Protein AF-A0A379IPI8-F1 (afdb_monomer)

Sequence (102 aa):
MIEVLINTPLAADLIRKGEVHELKGLMKRSNEQGMQTFDQALYNLYTQGEITYEDALLYADSANDLRLMIKLGSETDGDHLTSMAQGLALEVSEEDPGRRFR

Radius of gyration: 24.31 Å; Cα contacts (8 Å, |Δi|>4): 73; chains: 1; bounding box: 63×71×33 Å

Solvent-accessible surface area (backbone atoms only — not comparable to full-atom values): 6232 Å² total; per-residue (Å²): 133,66,65,36,84,68,89,41,77,63,52,51,48,33,56,74,73,65,45,57,78,53,49,61,60,51,28,70,74,31,46,94,79,66,22,34,40,54,50,57,38,41,52,53,36,40,77,69,65,77,44,52,74,65,58,43,42,71,73,32,90,46,41,67,60,43,52,49,51,54,52,58,51,63,66,66,38,64,66,55,56,49,53,56,52,62,74,63,65,74,78,78,76,80,81,72,94,78,83,81,91,129

Structure (mmCIF, N/CA/C/O backbone):
data_AF-A0A379IPI8-F1
#
_entry.id   AF-A0A379IPI8-F1
#
loop_
_atom_site.group_PDB
_atom_site.id
_atom_site.type_symbol
_atom_site.label_atom_id
_atom_site.label_alt_id
_atom_site.label_comp_id
_atom_site.label_asym_id
_atom_site.label_entity_id
_atom_site.label_seq_id
_atom_site.pdbx_PDB_ins_code
_atom_site.Car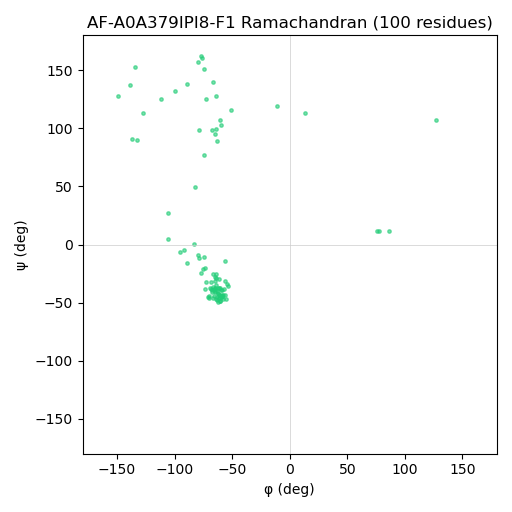tn_x
_atom_site.Cartn_y
_atom_site.Cartn_z
_atom_site.occupancy
_atom_site.B_iso_or_equiv
_atom_site.auth_seq_id
_atom_site.auth_comp_id
_atom_site.auth_asym_id
_atom_site.auth_atom_id
_atom_site.pdbx_PDB_model_num
ATOM 1 N N . MET A 1 1 ? -6.754 -11.001 2.715 1.00 77.38 1 MET A N 1
ATOM 2 C CA . MET A 1 1 ? -5.961 -9.793 2.395 1.00 77.38 1 MET A CA 1
ATOM 3 C C . MET A 1 1 ? -4.716 -10.188 1.618 1.00 77.38 1 MET A C 1
ATOM 5 O O . MET A 1 1 ? -4.095 -11.177 1.987 1.00 77.38 1 MET A O 1
ATOM 9 N N . ILE A 1 2 ? -4.409 -9.499 0.517 1.00 87.88 2 ILE A N 1
ATOM 10 C CA . ILE A 1 2 ? -3.312 -9.856 -0.397 1.00 87.88 2 ILE A CA 1
ATOM 11 C C . ILE A 1 2 ? -2.581 -8.578 -0.818 1.00 87.88 2 ILE A C 1
ATOM 13 O O . ILE A 1 2 ? -3.221 -7.574 -1.136 1.00 87.88 2 ILE A O 1
ATOM 17 N N . GLU A 1 3 ? -1.254 -8.641 -0.840 1.00 91.94 3 GLU A N 1
ATOM 18 C CA . GLU A 1 3 ? -0.388 -7.646 -1.470 1.00 91.94 3 GLU A CA 1
ATOM 19 C C . GLU A 1 3 ? -0.145 -8.008 -2.943 1.00 91.94 3 GLU A C 1
ATOM 21 O O . GLU A 1 3 ? 0.059 -9.176 -3.279 1.00 91.94 3 GLU A O 1
ATOM 26 N N . VAL A 1 4 ? -0.175 -7.007 -3.825 1.00 93.44 4 VAL A N 1
ATOM 27 C CA . VAL A 1 4 ? -0.007 -7.177 -5.271 1.00 93.44 4 VAL A CA 1
ATOM 28 C C . VAL A 1 4 ? 1.080 -6.234 -5.776 1.00 93.44 4 VAL A C 1
ATOM 30 O O . VAL A 1 4 ? 0.902 -5.016 -5.815 1.00 93.44 4 VAL A O 1
ATOM 33 N N . LEU A 1 5 ? 2.192 -6.815 -6.226 1.00 95.12 5 LEU A N 1
ATOM 34 C CA . LEU A 1 5 ? 3.263 -6.123 -6.938 1.00 95.12 5 LEU A CA 1
ATOM 35 C C . LEU A 1 5 ? 3.292 -6.60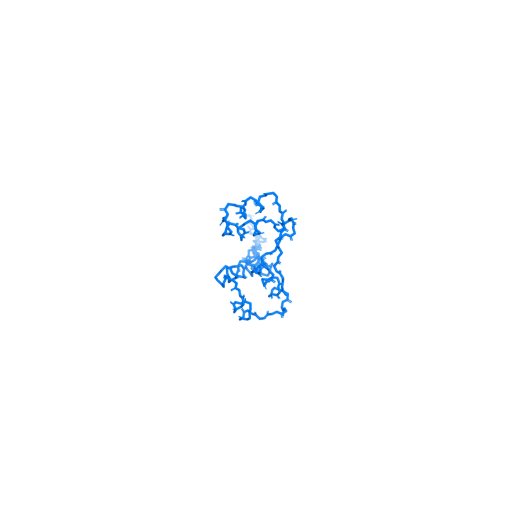6 -8.390 1.00 95.12 5 LEU A C 1
ATOM 37 O O . LEU A 1 5 ? 3.432 -7.799 -8.657 1.00 95.12 5 LEU A O 1
ATOM 41 N N . ILE A 1 6 ? 3.204 -5.672 -9.336 1.00 94.81 6 ILE A N 1
ATOM 42 C CA . ILE A 1 6 ? 3.290 -5.975 -10.767 1.00 94.81 6 ILE A CA 1
ATOM 43 C C . ILE A 1 6 ? 4.700 -5.655 -11.257 1.00 94.81 6 ILE A C 1
ATOM 45 O O . ILE A 1 6 ? 5.236 -4.577 -10.998 1.00 94.81 6 ILE A O 1
ATOM 49 N N . ASN A 1 7 ? 5.301 -6.592 -11.989 1.00 93.88 7 ASN A N 1
ATOM 50 C CA . ASN A 1 7 ? 6.651 -6.445 -12.521 1.00 93.88 7 ASN A CA 1
ATOM 51 C C . ASN A 1 7 ? 6.698 -5.467 -13.711 1.00 93.88 7 ASN A C 1
ATOM 53 O O . ASN A 1 7 ? 6.750 -5.870 -14.873 1.00 93.88 7 ASN A O 1
ATOM 57 N N . THR A 1 8 ? 6.654 -4.170 -13.418 1.00 94.75 8 THR A N 1
ATOM 58 C CA . THR A 1 8 ? 6.883 -3.098 -14.394 1.00 94.75 8 THR A CA 1
ATOM 59 C C . THR A 1 8 ? 8.381 -2.942 -14.688 1.00 94.75 8 THR A C 1
ATOM 61 O O . THR A 1 8 ? 9.209 -3.369 -13.880 1.00 94.75 8 THR A O 1
ATOM 64 N N . PRO A 1 9 ? 8.782 -2.285 -15.797 1.00 95.06 9 PRO A N 1
ATOM 65 C CA . PRO A 1 9 ? 10.198 -2.031 -16.076 1.00 95.06 9 PRO A CA 1
ATOM 66 C C . PRO A 1 9 ? 10.936 -1.325 -14.927 1.00 95.06 9 PRO A C 1
ATOM 68 O O . PRO A 1 9 ? 12.093 -1.639 -14.662 1.00 95.06 9 PRO A O 1
ATOM 71 N N . LEU A 1 10 ? 10.252 -0.419 -14.215 1.00 94.12 10 LEU A N 1
ATOM 72 C CA . LEU A 1 10 ? 10.794 0.259 -13.038 1.00 94.12 10 LEU A CA 1
ATOM 73 C C . LEU A 1 10 ? 10.942 -0.695 -11.845 1.00 94.12 10 LEU A C 1
ATOM 75 O O . LEU A 1 10 ? 11.998 -0.712 -11.222 1.00 94.12 10 LEU A O 1
ATOM 79 N N . ALA A 1 11 ? 9.931 -1.520 -11.550 1.00 95.00 11 ALA A N 1
ATOM 80 C CA . ALA A 1 11 ? 10.026 -2.518 -10.482 1.00 95.00 11 ALA A CA 1
ATOM 81 C C . ALA A 1 11 ? 11.182 -3.501 -10.737 1.00 95.00 11 ALA A C 1
ATOM 83 O O . ALA A 1 11 ? 11.984 -3.763 -9.841 1.00 95.00 11 ALA A O 1
ATOM 84 N N . ALA A 1 12 ? 11.323 -3.979 -11.977 1.00 95.94 12 ALA A N 1
ATOM 85 C CA . ALA A 1 12 ? 12.424 -4.846 -12.384 1.00 95.94 12 ALA A CA 1
ATOM 86 C C . ALA A 1 12 ? 13.798 -4.186 -12.183 1.00 95.94 12 ALA A C 1
ATOM 88 O O . ALA A 1 12 ? 14.757 -4.853 -11.793 1.00 95.94 12 ALA A O 1
ATOM 89 N N . ASP A 1 13 ? 13.908 -2.885 -12.463 1.00 96.88 13 ASP A N 1
ATOM 90 C CA . ASP A 1 13 ? 15.150 -2.134 -12.288 1.00 96.88 13 ASP A CA 1
ATOM 91 C C . ASP A 1 13 ? 15.512 -1.931 -10.812 1.00 96.88 13 ASP A C 1
ATOM 93 O O . ASP A 1 13 ? 16.649 -2.202 -10.427 1.00 96.88 13 ASP A O 1
ATOM 97 N N . LEU A 1 14 ? 14.535 -1.566 -9.975 1.00 96.12 14 LEU A N 1
ATOM 98 C CA . LEU A 1 14 ? 14.713 -1.453 -8.522 1.00 96.12 14 LEU A CA 1
ATOM 99 C C . LEU A 1 14 ? 15.164 -2.787 -7.910 1.00 96.12 14 LEU A C 1
ATOM 101 O O . LEU A 1 14 ? 16.111 -2.824 -7.124 1.00 96.12 14 LEU A O 1
ATOM 105 N N . ILE A 1 15 ? 14.554 -3.901 -8.330 1.00 96.00 15 ILE A N 1
ATOM 106 C CA . ILE A 1 15 ? 14.955 -5.249 -7.898 1.00 96.00 15 ILE A CA 1
ATOM 107 C C . ILE A 1 15 ? 16.396 -5.547 -8.326 1.00 96.00 15 ILE A C 1
ATOM 109 O O . ILE A 1 15 ? 17.192 -6.016 -7.514 1.00 96.00 15 ILE A O 1
ATOM 113 N N . ARG A 1 16 ? 16.762 -5.250 -9.581 1.00 96.75 16 ARG A N 1
ATOM 114 C CA . ARG A 1 16 ? 18.115 -5.498 -10.107 1.00 96.75 16 ARG A CA 1
ATOM 115 C C . ARG A 1 16 ? 19.188 -4.717 -9.347 1.00 96.75 16 ARG A C 1
ATOM 117 O O . ARG A 1 16 ? 20.283 -5.234 -9.150 1.00 96.75 16 ARG A O 1
ATOM 124 N N . LYS A 1 17 ? 18.878 -3.487 -8.938 1.00 96.56 17 LYS A N 1
ATOM 125 C CA . LYS A 1 17 ? 19.775 -2.618 -8.164 1.00 96.56 17 LYS A CA 1
ATOM 126 C C . LYS A 1 17 ? 19.835 -2.976 -6.676 1.00 96.56 17 LYS A C 1
ATOM 128 O O . LYS A 1 17 ? 20.709 -2.479 -5.974 1.00 96.56 17 LYS A O 1
ATOM 133 N N . GLY A 1 18 ? 18.933 -3.834 -6.192 1.00 95.25 18 GLY A N 1
ATOM 134 C CA . GLY A 1 18 ? 18.799 -4.152 -4.768 1.00 95.25 18 GLY A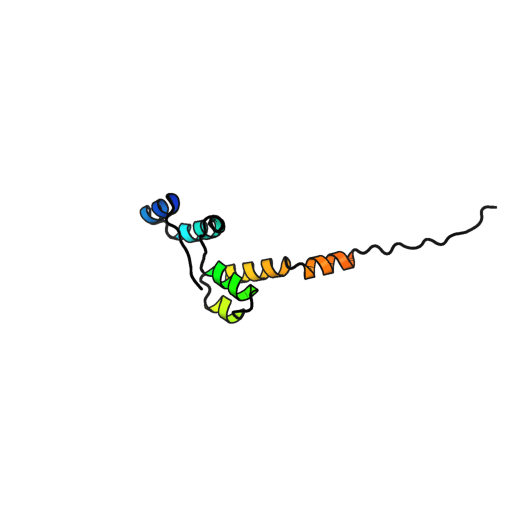 CA 1
ATOM 135 C C . GLY A 1 18 ? 18.076 -3.066 -3.961 1.00 95.25 18 GLY A C 1
ATOM 136 O O . GLY A 1 18 ? 18.049 -3.121 -2.733 1.00 95.25 18 GLY A O 1
ATOM 137 N N . GLU A 1 19 ? 17.445 -2.100 -4.627 1.00 95.88 19 GLU A N 1
ATOM 138 C CA . GLU A 1 19 ? 16.709 -0.977 -4.031 1.00 95.88 19 GLU A CA 1
ATOM 139 C C . GLU A 1 19 ? 15.281 -1.404 -3.632 1.00 95.88 19 GLU A C 1
ATOM 141 O O . GLU A 1 19 ? 14.285 -0.768 -3.963 1.00 95.88 19 GLU A O 1
ATOM 146 N N . VAL A 1 20 ? 15.160 -2.525 -2.914 1.00 91.94 20 VAL A N 1
ATOM 147 C CA . VAL A 1 20 ? 13.867 -3.166 -2.591 1.00 91.94 20 VAL A CA 1
ATOM 148 C C . VAL A 1 20 ? 12.981 -2.273 -1.709 1.00 91.94 20 VAL A C 1
ATOM 150 O O . VAL A 1 20 ? 11.758 -2.326 -1.799 1.00 91.94 20 VAL A O 1
ATOM 153 N N . HIS A 1 21 ? 13.585 -1.406 -0.893 1.00 92.31 21 HIS A N 1
ATOM 154 C CA . HIS A 1 21 ? 12.870 -0.460 -0.030 1.00 92.31 21 HIS A CA 1
ATOM 155 C C . HIS A 1 21 ? 12.008 0.540 -0.820 1.00 92.31 21 HIS A C 1
ATOM 157 O O . HIS A 1 21 ? 10.944 0.943 -0.349 1.00 92.31 21 HIS A O 1
ATOM 163 N N . GLU A 1 22 ? 12.408 0.875 -2.049 1.00 94.00 22 GLU A N 1
ATOM 164 C CA . GLU A 1 22 ? 11.662 1.777 -2.929 1.00 94.00 22 GLU A CA 1
ATOM 165 C C . GLU A 1 22 ? 10.401 1.123 -3.516 1.00 94.00 22 GLU A C 1
ATOM 167 O O . GLU A 1 22 ? 9.464 1.824 -3.911 1.00 94.00 22 GLU A O 1
ATOM 172 N N . LEU A 1 23 ? 10.317 -0.216 -3.534 1.00 92.75 23 LEU A N 1
ATOM 173 C CA . LEU A 1 23 ? 9.158 -0.934 -4.081 1.00 92.75 23 LEU A CA 1
ATOM 174 C C . LEU A 1 23 ? 7.875 -0.616 -3.312 1.00 92.75 23 LEU A C 1
ATOM 176 O O . LEU A 1 23 ? 6.829 -0.434 -3.933 1.00 92.75 23 LEU A O 1
ATOM 180 N N . LYS A 1 24 ? 7.949 -0.462 -1.983 1.00 91.00 24 LYS A N 1
ATOM 181 C CA . LYS A 1 24 ? 6.775 -0.087 -1.178 1.00 91.00 24 LYS A CA 1
ATOM 182 C C . LYS A 1 24 ? 6.252 1.291 -1.587 1.00 91.00 24 LYS A C 1
ATOM 184 O O . LYS A 1 24 ? 5.045 1.484 -1.730 1.00 91.00 24 LYS A O 1
ATOM 189 N N . GLY A 1 25 ? 7.157 2.241 -1.831 1.00 92.12 25 GLY A N 1
ATOM 190 C CA . GLY A 1 25 ? 6.813 3.568 -2.341 1.00 92.12 25 GLY A CA 1
ATOM 191 C C . GLY A 1 25 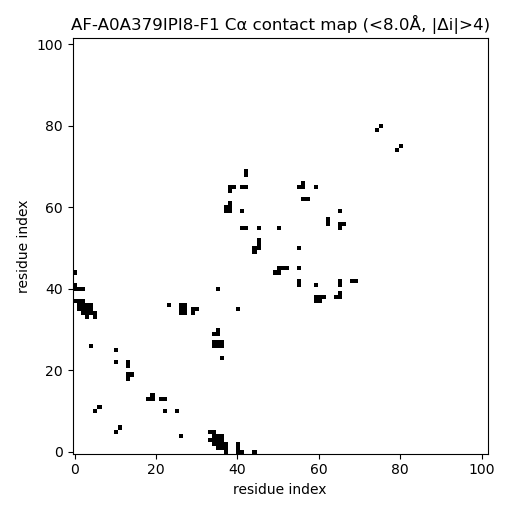? 6.228 3.522 -3.754 1.00 92.12 25 GLY A C 1
ATOM 192 O O . GLY A 1 25 ? 5.250 4.215 -4.035 1.00 92.12 25 GLY A O 1
ATOM 193 N N . LEU A 1 26 ? 6.789 2.685 -4.631 1.00 93.62 26 LEU A N 1
ATOM 194 C CA . LEU A 1 26 ? 6.275 2.462 -5.982 1.00 93.62 26 LEU A CA 1
ATOM 195 C C . LEU A 1 26 ? 4.848 1.906 -5.959 1.00 93.62 26 LEU A C 1
ATOM 197 O O . LEU A 1 26 ? 3.979 2.444 -6.647 1.00 93.62 26 LEU A O 1
ATOM 201 N N . MET A 1 27 ? 4.602 0.874 -5.153 1.00 93.94 27 MET A N 1
ATOM 202 C CA . MET A 1 27 ? 3.290 0.241 -5.029 1.00 93.94 27 MET A CA 1
ATOM 203 C C . MET A 1 27 ? 2.240 1.227 -4.522 1.00 93.94 27 MET A C 1
ATOM 205 O O . MET A 1 27 ? 1.198 1.348 -5.155 1.00 93.94 27 MET A O 1
ATOM 209 N N . LYS A 1 28 ? 2.545 2.010 -3.471 1.00 90.75 28 LYS A N 1
ATOM 210 C CA . LYS A 1 28 ? 1.635 3.045 -2.936 1.00 90.75 28 LYS A CA 1
ATOM 211 C C . LYS A 1 28 ? 1.165 4.045 -4.003 1.00 90.75 28 LYS A C 1
ATOM 213 O O . LYS A 1 28 ? 0.046 4.536 -3.926 1.00 90.75 28 LYS A O 1
ATOM 218 N N . ARG A 1 29 ? 2.012 4.375 -4.986 1.00 91.81 29 ARG A N 1
ATOM 219 C CA . ARG A 1 29 ? 1.672 5.320 -6.069 1.00 91.81 29 ARG A CA 1
ATOM 220 C C . ARG A 1 29 ? 1.035 4.659 -7.289 1.00 91.81 29 ARG A C 1
ATOM 222 O O . ARG A 1 29 ? 0.478 5.357 -8.125 1.00 91.81 29 ARG A O 1
ATOM 229 N N . SER A 1 30 ? 1.135 3.338 -7.414 1.00 91.25 30 SER A N 1
ATOM 230 C CA . SER A 1 30 ? 0.764 2.603 -8.630 1.00 91.25 30 SER A CA 1
ATOM 231 C C . SER A 1 30 ? -0.547 1.831 -8.474 1.00 91.25 30 SER A C 1
ATOM 233 O O . SER A 1 30 ? -0.758 0.832 -9.163 1.00 91.25 30 SER A O 1
ATOM 235 N N . ASN A 1 31 ? -1.443 2.303 -7.601 1.00 87.38 31 ASN A N 1
ATOM 236 C CA . ASN A 1 31 ? -2.757 1.693 -7.379 1.00 87.38 31 ASN A CA 1
ATOM 237 C C . ASN A 1 31 ? -3.579 1.605 -8.679 1.00 87.38 31 ASN A C 1
ATOM 239 O O . ASN A 1 31 ? -4.213 0.589 -8.945 1.00 87.38 31 ASN A O 1
ATOM 243 N N . GLU A 1 32 ? -3.495 2.620 -9.545 1.00 88.31 32 GLU A N 1
ATOM 244 C CA . GLU A 1 32 ? -4.167 2.637 -10.858 1.00 88.31 32 GLU A CA 1
ATOM 245 C C . GLU A 1 32 ? -3.667 1.546 -11.814 1.00 88.31 32 GLU A C 1
ATOM 247 O O . GLU A 1 32 ? -4.390 1.110 -12.705 1.00 88.31 32 GLU A O 1
ATOM 252 N N . GLN A 1 33 ? -2.431 1.079 -11.622 1.00 87.25 33 GLN A N 1
ATOM 253 C CA . GLN A 1 33 ? -1.862 -0.019 -12.402 1.00 87.25 33 GLN A CA 1
ATOM 254 C C . GLN A 1 33 ? -2.279 -1.389 -11.849 1.00 87.25 33 GLN A C 1
ATOM 256 O O . GLN A 1 33 ? -1.863 -2.404 -12.394 1.00 87.25 33 GLN A O 1
ATOM 261 N N . GLY A 1 34 ? -3.087 -1.436 -10.783 1.00 90.19 34 GLY A N 1
ATOM 262 C CA . GLY A 1 34 ? -3.505 -2.665 -10.109 1.00 90.19 34 GLY A CA 1
ATOM 263 C C . GLY A 1 34 ? -2.527 -3.152 -9.040 1.00 90.19 34 GLY A C 1
ATOM 264 O O . GLY A 1 34 ? -2.657 -4.282 -8.571 1.00 90.19 34 GLY A 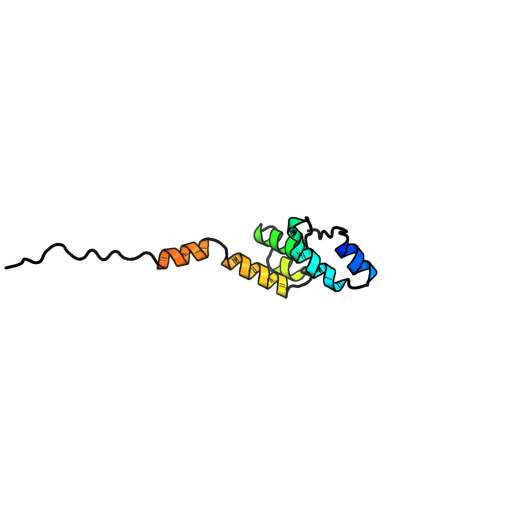O 1
ATOM 265 N N . MET A 1 35 ? -1.541 -2.332 -8.655 1.00 95.50 35 MET A N 1
ATOM 266 C CA . MET A 1 35 ? -0.725 -2.631 -7.478 1.00 95.50 35 MET A CA 1
ATOM 267 C C . MET A 1 35 ? -1.521 -2.354 -6.204 1.00 95.50 35 MET A C 1
ATOM 269 O O . MET A 1 35 ? -2.391 -1.490 -6.172 1.00 95.50 35 MET A O 1
ATOM 273 N N . GLN A 1 36 ? -1.212 -3.084 -5.140 1.00 92.88 36 GLN A N 1
ATOM 274 C CA . GLN A 1 36 ? -1.847 -2.895 -3.844 1.00 92.88 36 GLN A CA 1
ATOM 275 C C . GLN A 1 36 ? -0.852 -3.261 -2.755 1.00 92.88 36 GLN A C 1
ATOM 277 O O . GLN A 1 36 ? -0.309 -4.361 -2.777 1.00 92.88 36 GLN A O 1
ATOM 282 N N . THR A 1 37 ? -0.634 -2.366 -1.793 1.00 93.25 37 THR A N 1
ATOM 283 C CA . THR A 1 37 ? 0.156 -2.692 -0.599 1.00 93.25 37 THR A CA 1
ATOM 284 C C . THR A 1 37 ? -0.684 -3.460 0.412 1.00 93.25 37 THR A C 1
ATOM 286 O O . THR A 1 37 ? -1.913 -3.330 0.446 1.00 93.25 37 THR A O 1
ATOM 289 N N . PHE A 1 38 ? -0.025 -4.216 1.285 1.00 92.25 38 PHE A N 1
ATOM 290 C CA . PHE A 1 38 ? -0.706 -4.880 2.392 1.00 92.25 38 PHE A CA 1
ATOM 291 C C . PHE A 1 38 ? -1.480 -3.901 3.293 1.00 92.25 38 PHE A C 1
ATOM 293 O O . PHE A 1 38 ? -2.651 -4.130 3.599 1.00 92.25 38 PHE A O 1
ATOM 300 N N . ASP A 1 39 ? -0.871 -2.758 3.631 1.00 92.00 39 ASP A N 1
ATOM 301 C CA . ASP A 1 39 ? -1.499 -1.703 4.439 1.00 92.00 39 ASP A CA 1
ATOM 302 C C . ASP A 1 39 ? -2.768 -1.135 3.760 1.00 92.00 39 ASP A C 1
ATOM 304 O O . ASP A 1 39 ? -3.767 -0.864 4.425 1.00 92.00 39 ASP A O 1
ATOM 308 N N . GLN A 1 40 ? -2.772 -0.985 2.428 1.00 91.00 40 GLN A N 1
ATOM 309 C CA . GLN A 1 40 ? -3.948 -0.525 1.674 1.00 91.00 40 GLN A CA 1
ATOM 310 C C . GLN A 1 40 ? -5.075 -1.569 1.711 1.00 91.00 40 GLN A C 1
ATOM 312 O O . GLN A 1 40 ? -6.244 -1.218 1.866 1.00 91.00 40 GLN A O 1
ATOM 317 N N . ALA A 1 41 ? -4.729 -2.858 1.614 1.00 92.81 41 ALA A N 1
ATOM 318 C CA . ALA A 1 41 ? -5.696 -3.947 1.723 1.00 92.81 41 ALA A CA 1
ATOM 319 C C . ALA A 1 41 ? -6.332 -4.009 3.125 1.00 92.81 41 ALA A C 1
ATOM 321 O O . ALA A 1 41 ? -7.538 -4.221 3.234 1.00 92.81 41 ALA A O 1
ATOM 322 N N . LEU A 1 42 ? -5.541 -3.792 4.183 1.00 93.25 42 LEU A N 1
ATOM 323 C CA . LEU A 1 42 ? -6.031 -3.678 5.563 1.00 93.25 42 LEU A CA 1
ATOM 324 C C . LEU A 1 42 ? -6.997 -2.518 5.734 1.00 93.25 42 LEU A C 1
ATOM 326 O O . LEU A 1 42 ? -8.076 -2.697 6.290 1.00 93.25 42 LEU A O 1
ATOM 330 N N . TYR A 1 43 ? -6.614 -1.344 5.234 1.00 91.94 43 TYR A N 1
ATOM 331 C CA . TYR A 1 43 ? -7.458 -0.159 5.280 1.00 91.94 43 TYR A CA 1
ATOM 332 C C . TYR A 1 43 ? -8.818 -0.425 4.626 1.00 91.94 43 TYR A C 1
ATOM 334 O O . TYR A 1 43 ? -9.845 -0.151 5.235 1.00 91.94 43 TYR A O 1
ATOM 342 N N . ASN A 1 44 ? -8.829 -1.033 3.436 1.00 91.38 44 ASN A N 1
ATOM 343 C CA . ASN A 1 44 ? -10.065 -1.348 2.719 1.00 91.38 44 ASN A CA 1
ATOM 344 C C . ASN A 1 44 ? -10.961 -2.343 3.476 1.00 91.38 44 ASN A C 1
ATOM 346 O O . ASN A 1 44 ? -12.176 -2.187 3.486 1.00 91.38 44 ASN A O 1
ATOM 350 N N . LEU A 1 45 ? -10.384 -3.366 4.114 1.00 91.88 45 LEU A N 1
ATOM 351 C CA . LEU A 1 45 ? -11.159 -4.316 4.921 1.00 91.88 45 LEU A CA 1
ATOM 352 C C . LEU A 1 45 ? -11.718 -3.665 6.189 1.00 91.88 45 LEU A C 1
ATOM 354 O O . LEU A 1 45 ? -12.850 -3.944 6.578 1.00 91.88 45 LEU A O 1
ATOM 358 N N . TYR A 1 46 ? -10.942 -2.780 6.816 1.00 92.44 46 TYR A N 1
ATOM 359 C CA . TYR A 1 46 ? -11.392 -2.016 7.973 1.00 92.44 46 TYR A CA 1
ATOM 360 C C . TYR A 1 46 ? -12.553 -1.082 7.609 1.00 92.44 46 TYR A C 1
ATOM 362 O O . TYR A 1 46 ? -13.566 -1.077 8.304 1.00 92.44 46 TYR A O 1
ATOM 370 N N . THR A 1 47 ? -12.453 -0.336 6.502 1.00 89.88 47 THR A N 1
ATOM 371 C CA . THR A 1 47 ? -13.530 0.566 6.059 1.00 89.88 47 THR A CA 1
ATOM 372 C C . THR A 1 47 ? -14.789 -0.183 5.627 1.00 89.88 47 THR A C 1
ATOM 374 O O . THR A 1 47 ? -15.886 0.353 5.740 1.00 89.88 47 THR A O 1
ATOM 377 N N . GLN A 1 48 ? -14.658 -1.438 5.189 1.00 92.00 48 GLN A N 1
ATOM 378 C CA . GLN A 1 48 ? -15.786 -2.334 4.911 1.00 92.00 48 GLN A CA 1
ATOM 379 C C . GLN A 1 48 ? -16.385 -2.972 6.178 1.00 92.00 48 GLN A C 1
ATOM 381 O O . GLN A 1 48 ? -17.435 -3.603 6.096 1.00 92.00 48 GLN A O 1
ATOM 386 N N . GLY A 1 49 ? -15.748 -2.812 7.344 1.00 91.69 49 GLY A N 1
ATOM 387 C CA . GLY A 1 49 ? -16.189 -3.410 8.607 1.00 91.69 49 GLY A CA 1
ATOM 388 C C . GLY A 1 49 ? -15.893 -4.908 8.743 1.00 91.69 49 GLY A C 1
ATOM 389 O O . GLY A 1 49 ? -16.399 -5.544 9.663 1.00 91.69 49 GLY A O 1
ATOM 390 N N . GLU A 1 50 ? -15.073 -5.473 7.853 1.00 93.75 50 GLU A N 1
ATOM 391 C CA . GLU A 1 50 ? -14.720 -6.901 7.835 1.00 93.75 50 GLU A CA 1
ATOM 392 C C . GLU A 1 50 ? -13.684 -7.262 8.914 1.00 93.75 50 GLU A C 1
ATOM 394 O O . GLU A 1 50 ? -13.591 -8.412 9.340 1.00 93.75 50 GLU A O 1
ATOM 399 N N . ILE A 1 51 ? -12.887 -6.283 9.362 1.00 94.19 51 ILE A N 1
ATOM 400 C CA . ILE A 1 51 ? -11.888 -6.445 10.428 1.00 94.19 51 ILE A CA 1
ATOM 401 C C . ILE A 1 51 ? -11.966 -5.299 11.436 1.00 94.19 51 ILE A C 1
ATOM 403 O O . ILE A 1 51 ? -12.348 -4.176 11.101 1.00 94.19 51 ILE A O 1
ATOM 407 N N . THR A 1 52 ? -11.564 -5.568 12.678 1.00 93.94 52 THR A N 1
ATOM 408 C CA . THR A 1 52 ? -11.523 -4.537 13.718 1.00 93.94 52 THR A CA 1
ATOM 409 C C . THR A 1 52 ? -10.321 -3.607 13.541 1.00 93.94 52 THR A C 1
ATOM 411 O O . THR A 1 52 ? -9.331 -3.941 12.890 1.00 93.94 52 THR A O 1
ATOM 414 N N . TYR A 1 53 ? -10.387 -2.424 14.157 1.00 92.19 53 TYR A N 1
ATOM 415 C CA . TYR A 1 53 ? -9.261 -1.486 14.192 1.00 92.19 53 TYR A CA 1
ATOM 416 C C . TYR A 1 53 ? -8.007 -2.099 14.834 1.00 92.19 53 TYR A C 1
ATOM 418 O O . TYR A 1 53 ? -6.888 -1.864 14.377 1.00 92.19 53 TYR A O 1
ATOM 426 N N . GLU A 1 54 ? -8.196 -2.882 15.897 1.00 93.94 54 GLU A N 1
ATOM 427 C CA . GLU A 1 54 ? -7.109 -3.544 16.619 1.00 93.94 54 GLU A CA 1
ATOM 428 C C . GLU A 1 54 ? -6.444 -4.610 15.748 1.00 93.94 54 GLU A C 1
ATOM 430 O O . GLU A 1 54 ? -5.221 -4.595 15.616 1.00 93.94 54 GLU A O 1
ATOM 435 N N . ASP A 1 55 ? -7.239 -5.451 15.078 1.00 92.50 55 ASP A N 1
ATOM 436 C CA . ASP A 1 55 ? -6.725 -6.458 14.144 1.00 92.50 55 ASP A CA 1
ATOM 437 C C . ASP A 1 55 ? -5.983 -5.796 12.982 1.00 92.50 55 ASP A C 1
ATOM 439 O O . ASP A 1 55 ? -4.883 -6.211 12.616 1.00 92.50 55 ASP A O 1
ATOM 443 N N . ALA A 1 56 ? -6.545 -4.716 12.435 1.00 91.88 56 ALA A N 1
ATOM 444 C CA . ALA A 1 56 ? -5.925 -3.994 11.338 1.00 91.88 56 ALA A CA 1
ATOM 445 C C . ALA A 1 56 ? -4.533 -3.469 11.722 1.00 91.88 56 ALA A C 1
ATOM 447 O O . ALA A 1 56 ? -3.578 -3.641 10.971 1.00 91.88 56 ALA A O 1
ATOM 448 N N . LEU A 1 57 ? -4.387 -2.874 12.909 1.00 92.44 57 LEU A N 1
ATOM 449 C CA . LEU A 1 57 ? -3.095 -2.378 13.386 1.00 92.44 57 LEU A CA 1
ATOM 450 C C . LEU A 1 57 ? -2.120 -3.482 13.798 1.00 92.44 57 LEU A C 1
ATOM 452 O O . LEU A 1 57 ? -0.914 -3.285 13.656 1.00 92.44 57 LEU A O 1
ATOM 456 N N . LEU A 1 58 ? -2.617 -4.603 14.323 1.00 92.56 58 LEU A N 1
ATOM 457 C CA . LEU A 1 58 ? -1.788 -5.722 14.768 1.00 92.56 58 LEU A CA 1
ATOM 458 C C . LEU A 1 58 ? -1.044 -6.376 13.600 1.00 92.56 58 LEU A C 1
ATOM 460 O O . LEU A 1 58 ? 0.113 -6.762 13.752 1.00 92.56 58 LEU A O 1
ATOM 464 N N . TYR A 1 59 ? -1.707 -6.491 12.448 1.00 89.69 59 TYR A N 1
ATOM 465 C CA . TYR A 1 59 ? -1.155 -7.150 11.266 1.00 89.69 59 TYR A CA 1
ATOM 466 C C . TYR A 1 59 ? -0.494 -6.190 10.269 1.00 89.69 59 TYR A C 1
ATOM 468 O O . TYR A 1 59 ? 0.108 -6.657 9.311 1.00 89.69 59 TYR A O 1
ATOM 476 N N . ALA A 1 60 ? -0.576 -4.872 10.464 1.00 90.88 60 ALA A N 1
ATOM 477 C CA . ALA A 1 60 ? 0.002 -3.897 9.540 1.00 90.88 60 ALA A CA 1
ATOM 478 C C . ALA A 1 60 ? 1.535 -3.931 9.501 1.00 90.88 60 ALA A C 1
ATOM 480 O O . ALA A 1 60 ? 2.192 -3.940 10.543 1.00 90.88 60 ALA A O 1
ATOM 481 N N . ASP A 1 61 ? 2.107 -3.793 8.302 1.00 87.62 61 ASP A N 1
ATOM 482 C CA . ASP A 1 61 ? 3.554 -3.617 8.134 1.00 87.62 61 ASP A CA 1
ATOM 483 C C . ASP A 1 61 ? 4.007 -2.256 8.671 1.00 87.62 61 ASP A C 1
ATOM 485 O O . ASP A 1 61 ? 5.134 -2.087 9.137 1.00 87.62 61 ASP A O 1
ATOM 489 N N . SER A 1 62 ? 3.131 -1.253 8.569 1.00 88.25 62 SER A N 1
ATOM 490 C CA . SER A 1 62 ? 3.320 0.049 9.200 1.00 88.25 62 SER A CA 1
ATOM 491 C C . SER A 1 62 ? 2.047 0.471 9.922 1.00 88.25 62 SER A C 1
ATOM 493 O O . SER A 1 62 ? 1.189 1.165 9.375 1.00 88.25 62 SER A O 1
ATOM 495 N N . ALA A 1 63 ? 1.946 0.092 11.198 1.00 90.69 63 ALA A N 1
ATOM 496 C CA . ALA A 1 63 ? 0.825 0.473 12.056 1.00 90.69 63 ALA A CA 1
ATOM 497 C C . ALA A 1 63 ? 0.637 2.000 12.144 1.00 90.69 63 ALA A C 1
ATOM 499 O O . ALA A 1 63 ? -0.487 2.484 12.286 1.00 90.69 63 ALA A O 1
ATOM 500 N N . ASN A 1 64 ? 1.721 2.779 12.047 1.00 90.88 64 ASN A N 1
ATOM 501 C CA . ASN A 1 64 ? 1.635 4.238 12.049 1.00 90.88 64 ASN A CA 1
ATOM 502 C C . ASN A 1 64 ? 1.029 4.781 10.746 1.00 90.88 64 ASN A C 1
ATOM 504 O O . ASN A 1 64 ? 0.129 5.619 10.805 1.00 90.88 64 ASN A O 1
ATOM 508 N N . ASP A 1 65 ? 1.467 4.275 9.588 1.00 89.19 65 ASP A N 1
ATOM 509 C CA . ASP A 1 65 ? 0.906 4.678 8.293 1.00 89.19 65 ASP A CA 1
ATOM 510 C C . ASP A 1 65 ? -0.568 4.283 8.201 1.00 89.19 65 ASP A C 1
ATOM 512 O O . ASP A 1 65 ? -1.400 5.104 7.825 1.00 89.19 65 ASP A O 1
ATOM 516 N N . LEU A 1 66 ? -0.913 3.053 8.600 1.00 91.00 66 LEU A N 1
ATOM 517 C CA . LEU A 1 66 ? -2.294 2.580 8.586 1.00 91.00 66 LEU A CA 1
ATOM 518 C C . LEU A 1 66 ? -3.188 3.406 9.514 1.00 91.00 66 LEU A C 1
ATOM 520 O O . LEU A 1 66 ? -4.278 3.811 9.119 1.00 91.00 66 LEU A O 1
ATOM 524 N N . ARG A 1 67 ? -2.710 3.734 10.721 1.00 91.12 67 ARG A N 1
ATOM 525 C CA . ARG A 1 67 ? -3.420 4.631 11.642 1.00 91.12 67 ARG A CA 1
ATOM 526 C C . ARG A 1 67 ? -3.687 5.994 11.012 1.00 91.12 67 ARG A C 1
ATOM 528 O O . ARG A 1 67 ? -4.775 6.534 11.201 1.00 91.12 67 ARG A O 1
ATOM 535 N N . LEU A 1 68 ? -2.702 6.558 10.316 1.00 90.38 68 LEU A N 1
ATOM 536 C CA . LEU A 1 68 ? -2.854 7.839 9.634 1.00 90.38 68 LEU A CA 1
ATOM 537 C C . LEU A 1 68 ? -3.871 7.740 8.490 1.00 90.38 68 LEU A C 1
ATOM 539 O O . LEU A 1 68 ? -4.749 8.592 8.404 1.00 90.38 68 LEU A O 1
ATOM 543 N N . MET A 1 69 ? -3.806 6.685 7.671 1.00 88.31 69 MET A N 1
ATOM 544 C CA . MET A 1 69 ? -4.771 6.448 6.590 1.00 88.31 69 MET A CA 1
ATOM 545 C C . MET A 1 69 ? -6.202 6.323 7.121 1.00 88.31 69 MET A C 1
ATOM 547 O O . MET A 1 69 ? -7.099 6.967 6.588 1.00 88.31 69 MET A O 1
ATOM 551 N N . ILE A 1 70 ? -6.406 5.563 8.203 1.00 90.62 70 ILE A N 1
ATOM 552 C CA . ILE A 1 70 ? -7.715 5.410 8.857 1.00 90.62 70 ILE A CA 1
ATOM 553 C C . ILE A 1 70 ? -8.274 6.762 9.310 1.00 90.62 70 ILE A C 1
ATOM 555 O O . ILE A 1 70 ? -9.424 7.076 9.016 1.00 90.62 70 ILE A O 1
ATOM 559 N N . LYS A 1 71 ? -7.457 7.587 9.973 1.00 88.44 71 LYS A N 1
ATOM 560 C CA . LYS A 1 71 ? -7.883 8.913 10.447 1.00 88.44 71 LYS A CA 1
ATOM 561 C C . LYS A 1 71 ? -8.255 9.856 9.300 1.00 88.44 71 LYS A C 1
ATOM 563 O O . LYS A 1 71 ? -9.323 10.456 9.336 1.00 88.44 71 LYS A O 1
ATOM 568 N N . LEU A 1 72 ? -7.406 9.951 8.276 1.00 86.50 72 LEU A N 1
ATOM 569 C CA . LEU A 1 72 ? -7.656 10.814 7.114 1.00 86.50 72 LEU A CA 1
ATOM 570 C C . LEU A 1 72 ? -8.894 10.365 6.317 1.00 86.50 72 LEU A C 1
ATOM 572 O O . LEU A 1 72 ? -9.636 11.202 5.806 1.00 86.50 72 LEU A O 1
ATOM 576 N N . GLY A 1 73 ? -9.136 9.053 6.247 1.00 81.62 73 GLY A N 1
ATOM 577 C CA . GLY A 1 73 ? -10.361 8.483 5.685 1.00 81.62 73 GLY A CA 1
ATOM 578 C C . GLY A 1 73 ? -11.610 8.896 6.463 1.00 81.62 73 GLY A C 1
ATOM 579 O O . GLY A 1 73 ? -12.545 9.424 5.878 1.00 81.62 73 GLY A O 1
ATOM 580 N N . SER A 1 74 ? -11.595 8.761 7.793 1.00 73.94 74 SER A N 1
ATOM 581 C CA . SER A 1 74 ? -12.740 9.148 8.633 1.00 73.94 74 SER A CA 1
ATOM 582 C C . SER A 1 74 ? -13.052 10.652 8.620 1.00 73.94 74 SER A C 1
ATOM 584 O O . SER A 1 74 ? -14.199 11.048 8.795 1.00 73.94 74 SER A O 1
ATOM 586 N N . GLU A 1 75 ? -12.052 11.510 8.395 1.00 61.47 75 GLU A N 1
ATOM 587 C CA . GLU A 1 75 ? -12.256 12.962 8.260 1.00 61.47 75 GLU A CA 1
ATOM 588 C C . GLU A 1 75 ? -12.865 13.357 6.904 1.00 61.47 75 GLU A C 1
ATOM 590 O O . GLU A 1 75 ? -13.440 14.438 6.778 1.00 61.47 75 GLU A O 1
ATOM 595 N N . THR A 1 76 ? -12.751 12.495 5.887 1.00 59.59 76 THR A N 1
ATOM 596 C CA . THR A 1 76 ? -13.324 12.723 4.550 1.00 59.59 76 THR A CA 1
ATOM 597 C C . THR A 1 76 ? -14.727 12.140 4.380 1.00 59.59 76 THR A C 1
ATOM 599 O O . THR A 1 76 ? -15.369 12.407 3.361 1.00 59.59 76 THR A O 1
ATOM 602 N N . ASP A 1 77 ? -15.245 11.421 5.380 1.00 57.84 77 ASP A N 1
ATOM 603 C CA . ASP A 1 77 ? -16.624 10.944 5.382 1.00 57.84 77 ASP A CA 1
ATOM 604 C C . ASP A 1 77 ? -17.603 12.129 5.419 1.00 57.84 77 ASP A C 1
ATOM 606 O O . ASP A 1 77 ? -17.525 13.036 6.255 1.00 57.84 77 ASP A O 1
ATOM 610 N N . GLY A 1 78 ? -18.549 12.126 4.475 1.00 57.47 78 GLY A N 1
ATOM 611 C CA . GLY A 1 78 ? -19.490 13.221 4.216 1.00 57.47 78 GLY A CA 1
ATOM 612 C C . GLY A 1 78 ? -20.340 13.654 5.416 1.00 57.47 78 GLY A C 1
ATOM 613 O O . GLY A 1 78 ? -20.902 14.750 5.385 1.00 57.47 78 GLY A O 1
ATOM 614 N N . ASP A 1 79 ? -20.388 12.861 6.486 1.00 58.59 79 ASP A N 1
ATOM 615 C CA . ASP A 1 79 ? -21.043 13.213 7.747 1.00 58.59 79 ASP A CA 1
ATOM 616 C C . ASP A 1 79 ? -20.363 14.401 8.448 1.00 58.59 79 ASP A C 1
ATOM 618 O O . ASP A 1 79 ? -21.053 15.287 8.959 1.00 58.59 79 ASP A O 1
ATOM 622 N N . HIS A 1 80 ? -19.029 14.511 8.399 1.00 59.28 80 HIS A N 1
ATOM 623 C CA . HIS A 1 80 ? -18.317 15.658 8.979 1.00 59.28 80 HIS A CA 1
ATOM 624 C C . HIS A 1 80 ? -18.476 16.929 8.131 1.00 59.28 80 HIS A C 1
ATOM 626 O O . HIS A 1 80 ? -18.680 18.017 8.672 1.00 59.28 80 HIS A O 1
ATOM 632 N N . LEU A 1 81 ? -18.472 16.801 6.801 1.00 59.44 81 LEU A N 1
ATOM 633 C CA . LEU A 1 81 ? -18.746 17.913 5.881 1.00 59.44 81 LEU A CA 1
ATOM 634 C C . LEU A 1 81 ? -20.196 18.410 6.004 1.00 59.44 81 LEU A C 1
ATOM 636 O O . LEU A 1 81 ? -20.436 19.617 5.984 1.00 59.44 81 LEU A O 1
ATOM 640 N N . THR A 1 82 ? -21.156 17.498 6.190 1.00 62.72 82 THR A N 1
ATOM 641 C CA . THR A 1 82 ? -22.573 17.824 6.428 1.00 62.72 82 THR A CA 1
ATOM 642 C C . THR A 1 82 ? -22.762 18.511 7.781 1.00 62.72 82 THR A C 1
ATOM 644 O O . THR A 1 82 ? -23.476 19.509 7.864 1.00 62.72 82 THR A O 1
ATOM 647 N N . SER A 1 83 ? -22.066 18.045 8.822 1.00 61.16 83 SER A N 1
ATOM 648 C CA . SER A 1 83 ? -22.028 18.685 10.142 1.00 61.16 83 SER A CA 1
ATOM 649 C C . SER A 1 83 ? -21.472 20.116 10.085 1.00 61.16 83 SER A C 1
ATOM 651 O O . SER A 1 83 ? -22.058 21.028 10.672 1.00 61.16 83 SER A O 1
ATOM 653 N N . MET A 1 84 ? -20.389 20.351 9.335 1.00 63.12 84 MET A N 1
ATOM 654 C CA . MET A 1 84 ? -19.836 21.698 9.146 1.00 63.12 84 MET A CA 1
ATOM 655 C C . MET A 1 84 ? -20.745 22.594 8.294 1.00 63.12 84 MET A C 1
ATOM 657 O O . MET A 1 84 ? -20.888 23.779 8.595 1.00 63.12 84 MET A O 1
ATOM 661 N N . ALA A 1 85 ? -21.396 22.043 7.265 1.00 65.00 85 ALA A N 1
ATOM 662 C CA . ALA A 1 85 ? -22.355 22.774 6.437 1.00 65.00 85 ALA A CA 1
ATOM 663 C C . ALA A 1 85 ? -23.619 23.175 7.219 1.00 65.00 85 ALA A C 1
ATOM 665 O O . ALA A 1 85 ? -24.129 24.278 7.030 1.00 65.00 85 ALA A O 1
ATOM 666 N N . GLN A 1 86 ? -24.095 22.329 8.139 1.00 63.88 86 GLN A N 1
ATOM 667 C CA . GLN A 1 86 ? -25.235 22.641 9.011 1.00 63.88 86 GLN A CA 1
ATOM 668 C C . GLN A 1 86 ? -24.947 23.800 9.977 1.00 63.88 86 GLN A C 1
ATOM 670 O O . GLN A 1 86 ? -25.851 24.576 10.270 1.00 63.88 86 GLN A O 1
ATOM 675 N N . GLY A 1 87 ? -23.696 23.974 10.417 1.00 63.12 87 GLY A N 1
ATOM 676 C CA . GLY A 1 87 ? -23.280 25.118 11.241 1.00 63.12 87 GLY A CA 1
ATOM 677 C C . GLY A 1 87 ? -23.159 26.449 10.483 1.00 63.12 87 GLY A C 1
ATOM 678 O O . GLY A 1 87 ? -23.017 27.495 11.110 1.00 63.12 87 GLY A O 1
ATOM 679 N N . LEU A 1 88 ? -23.213 26.420 9.147 1.00 62.38 88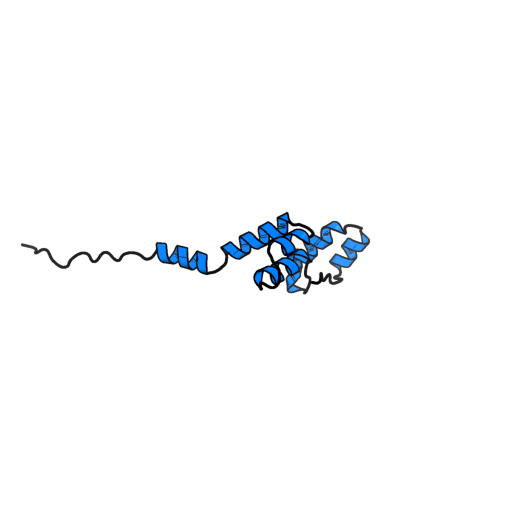 LEU A N 1
ATOM 680 C CA . LEU A 1 88 ? -23.112 27.583 8.255 1.00 62.38 88 LEU A CA 1
ATOM 681 C C . LEU A 1 88 ? -24.459 27.984 7.633 1.00 62.38 88 LEU A C 1
ATOM 683 O O . LEU A 1 88 ? -24.495 28.886 6.793 1.00 62.38 88 LEU A O 1
ATOM 687 N N . ALA A 1 89 ? -25.563 27.336 8.023 1.00 62.31 89 ALA A N 1
ATOM 688 C CA . ALA A 1 89 ? -26.897 27.756 7.617 1.00 62.31 89 ALA A CA 1
ATOM 689 C C . ALA A 1 89 ? -27.184 29.150 8.199 1.00 62.31 89 ALA A C 1
ATOM 691 O O . ALA A 1 89 ? -27.502 29.299 9.375 1.00 62.31 89 ALA A O 1
ATOM 692 N N . LEU A 1 90 ? -27.011 30.172 7.357 1.00 63.19 90 LEU A N 1
ATOM 693 C CA . LEU A 1 90 ? -27.356 31.561 7.633 1.00 63.19 90 LEU A CA 1
ATOM 694 C C . LEU A 1 90 ? -28.805 31.634 8.128 1.00 63.19 90 LEU A C 1
ATOM 696 O O . LEU A 1 90 ? -29.734 31.352 7.369 1.00 63.19 90 LEU A O 1
ATOM 700 N N . GLU A 1 91 ? -28.994 32.055 9.379 1.00 58.78 91 GLU A N 1
ATOM 701 C CA . GLU A 1 91 ? -30.259 32.639 9.808 1.00 58.78 91 GLU A CA 1
ATOM 702 C C . GLU A 1 91 ? -30.490 33.867 8.930 1.00 58.78 91 GLU A C 1
ATOM 704 O O . GLU A 1 91 ? -29.848 34.907 9.086 1.00 58.78 91 GLU A O 1
ATOM 709 N N . VAL A 1 92 ? -31.382 33.726 7.950 1.00 55.38 92 VAL A N 1
ATOM 710 C CA . VAL A 1 92 ? -31.966 34.875 7.270 1.00 55.38 92 VAL A CA 1
ATOM 711 C C . VAL A 1 92 ? -32.777 35.591 8.340 1.00 55.38 92 VAL A C 1
ATOM 713 O O . VAL A 1 92 ? -33.901 35.204 8.645 1.00 55.38 92 VAL A O 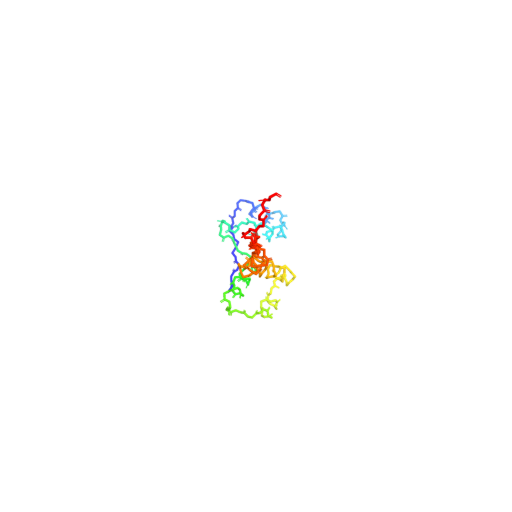1
ATOM 716 N N . SER A 1 93 ? -32.169 36.588 8.976 1.00 54.09 93 SER A N 1
ATOM 717 C CA . SER A 1 93 ? -32.864 37.493 9.875 1.00 54.09 93 SER A CA 1
ATOM 718 C C . SER A 1 93 ? -33.946 38.197 9.064 1.00 54.09 93 SER A C 1
ATOM 720 O O . SER A 1 93 ? -33.643 39.033 8.210 1.00 54.09 93 SER A O 1
ATOM 722 N N . GLU A 1 94 ? -35.202 37.820 9.296 1.00 55.28 94 GLU A N 1
ATOM 723 C CA . GLU A 1 94 ? -36.367 38.552 8.816 1.00 55.28 94 GLU A CA 1
ATOM 724 C C . GLU A 1 94 ? -36.361 39.941 9.478 1.00 55.28 94 GLU A C 1
ATOM 726 O O . GLU A 1 94 ? -36.886 40.137 10.573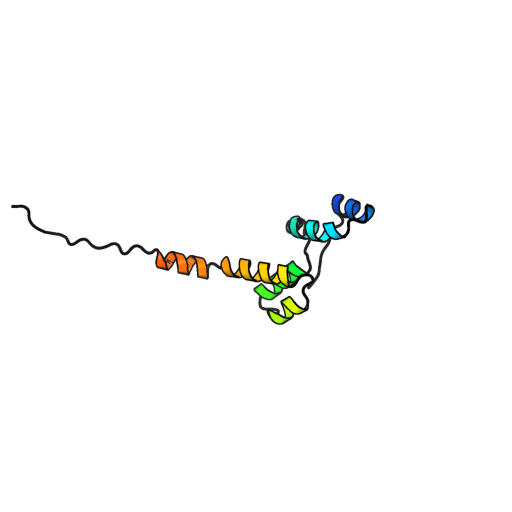 1.00 55.28 94 GLU A O 1
ATOM 731 N N . GLU A 1 95 ? -35.707 40.916 8.840 1.00 48.41 95 GLU A N 1
ATOM 732 C CA . GLU A 1 95 ? -35.855 42.325 9.198 1.00 48.41 95 GLU A CA 1
ATOM 733 C C . GLU A 1 95 ? -37.281 42.782 8.843 1.00 48.41 95 GLU A C 1
ATOM 735 O O . GLU A 1 95 ? -37.626 43.060 7.695 1.00 48.41 95 GLU A O 1
ATOM 740 N N . ASP A 1 96 ? -38.101 42.774 9.893 1.00 53.56 96 ASP A N 1
ATOM 741 C CA . ASP A 1 96 ? -39.417 43.376 10.129 1.00 53.56 96 ASP A CA 1
ATOM 742 C C . ASP A 1 96 ? -39.916 44.404 9.076 1.00 53.56 96 ASP A C 1
ATOM 744 O O . ASP A 1 96 ? -39.326 45.482 8.902 1.00 53.56 96 ASP A O 1
ATOM 748 N N . PRO A 1 97 ? -41.056 44.150 8.399 1.00 54.25 97 PRO A N 1
ATOM 749 C CA . PRO A 1 97 ? -41.656 45.102 7.485 1.00 54.25 97 PRO A CA 1
ATOM 750 C C . PRO A 1 97 ? -42.431 46.172 8.264 1.00 54.25 97 PRO A C 1
ATOM 752 O O . PRO A 1 97 ? -43.616 46.037 8.560 1.00 54.25 97 PRO A O 1
ATOM 755 N N . GLY A 1 98 ? -41.798 47.325 8.468 1.00 55.91 98 GLY A N 1
ATOM 756 C CA . GLY A 1 98 ? -42.528 48.590 8.495 1.00 55.91 98 GLY A CA 1
ATOM 757 C C . GLY A 1 98 ? -42.307 49.469 9.715 1.00 55.91 98 GLY A C 1
ATOM 758 O O . GLY A 1 98 ? -42.948 49.330 10.754 1.00 55.91 98 GLY A O 1
ATOM 759 N N . ARG A 1 99 ? -41.567 50.561 9.501 1.00 50.19 99 ARG A N 1
ATOM 760 C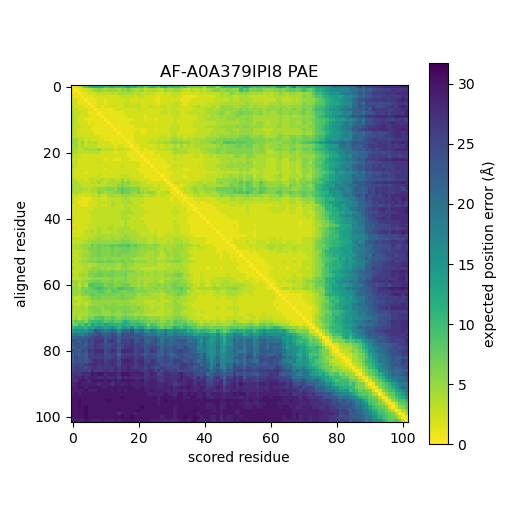 CA . ARG A 1 99 ? -41.751 51.777 10.296 1.00 50.19 99 ARG A CA 1
ATOM 761 C C . ARG A 1 99 ? -41.715 53.032 9.426 1.00 50.19 99 ARG A C 1
ATOM 763 O O . ARG A 1 99 ? -40.675 53.610 9.154 1.00 50.19 99 ARG A O 1
ATOM 770 N N . ARG A 1 100 ? -42.926 53.393 8.989 1.00 46.16 100 ARG A N 1
ATOM 771 C CA . ARG A 1 100 ? -43.458 54.724 8.639 1.00 46.16 100 ARG A CA 1
ATOM 772 C C . ARG A 1 100 ? -42.448 55.875 8.487 1.00 46.16 100 ARG A C 1
ATOM 774 O O . ARG A 1 100 ? -41.985 56.426 9.481 1.00 46.16 100 ARG A O 1
ATOM 781 N N . PHE A 1 101 ? -42.323 56.355 7.250 1.00 45.97 101 PHE A N 1
ATOM 782 C CA . PHE A 1 101 ? -41.985 57.745 6.952 1.00 45.97 101 PHE A CA 1
ATOM 783 C C . PHE A 1 101 ? -43.186 58.658 7.261 1.00 45.97 101 PHE A C 1
ATOM 785 O O . PHE A 1 101 ? -44.290 58.450 6.747 1.00 45.97 101 PHE A O 1
ATOM 792 N N . ARG A 1 102 ? -42.956 59.670 8.094 1.00 59.97 102 ARG A N 1
ATOM 793 C CA . ARG A 1 102 ? -43.591 60.988 8.021 1.00 59.97 102 ARG A CA 1
ATOM 794 C C . ARG A 1 102 ? -42.537 62.031 8.331 1.00 59.97 102 ARG A C 1
ATOM 796 O O . ARG A 1 102 ? -41.729 61.754 9.242 1.00 59.97 102 ARG A O 1
#

Mean predicted aligned error: 11.77 Å

Organism: Ectopseudomonas mendocina (NCBI:txid300)

Foldseek 3Di:
DDFDDDDDPVNVVCVVVVVVVCSQVVLVVCVVVVGDGPLRVLLVCVVVVVDDLVVSLVPDPDSPVSVVVNVVVVCPPCVVVVVVVVVVPDPPPPPDPDDDDD

pLDDT: mean 82.36, std 15.69, range [45.97, 96.88]

InterPro domains:
  IPR027417 P-loop containing nucleoside triphosphate hydrolase [G3DSA:3.40.50.300] (1-77)

Nearest PDB structures (foldseek):
  5fl3-assembly1_A  TM=9.312E-01  e=3.081E-03  Thermus thermophilus
  6ok2-assembly1_D  TM=9.536E-01  e=4.271E-03  Geobacter metallireducens GS-15
  5zfq-assembly1_A  TM=9.732E-01  e=6.320E-03  Geobacter sulfurreducens PCA

Secondary structure (DSSP, 8-state):
---B----HHHHHHHHHT-THHHHHHHHH-GGGT-B-HHHHHHHHHHTTSS-HHHHHHH-TTHHHHHHHHHHHHHHSHHHHHHHHHTT--------S-----